Protein AF-A0ABC9VNE2-F1 (afdb_monomer_lite)

pLDDT: mean 94.69, std 9.13, range [44.06, 98.75]

Foldseek 3Di:
DQDQAWDKAFLQHPLLLVVVPDDPVLRPDPLRIDTGGPVLCVQCDNDQQLVQVVDCVSCVPPDPVVCLLQLHDPCSNVDGNVCSVVSSVSSVVSVVVNVVVVVVVD

Structure (mmCIF, N/CA/C/O backbone):
data_AF-A0ABC9VNE2-F1
#
_entry.id   AF-A0ABC9VNE2-F1
#
loop_
_atom_site.group_PDB
_atom_site.id
_atom_site.type_symbol
_atom_site.label_atom_id
_atom_site.label_alt_id
_atom_site.label_comp_id
_atom_site.label_asym_id
_atom_site.label_entity_id
_atom_site.label_seq_id
_atom_site.pdbx_PDB_ins_code
_atom_site.Cartn_x
_atom_site.Cartn_y
_atom_site.Cartn_z
_atom_site.occupancy
_atom_site.B_iso_or_equiv
_atom_site.auth_seq_id
_atom_site.auth_comp_id
_atom_site.auth_asym_id
_atom_site.auth_atom_id
_atom_site.pdbx_PDB_model_num
ATOM 1 N N . MET A 1 1 ? -1.527 17.831 -21.396 1.00 44.06 1 MET A N 1
ATOM 2 C CA . MET A 1 1 ? -0.468 17.406 -20.456 1.00 44.06 1 MET A CA 1
ATOM 3 C C . MET A 1 1 ? -1.123 16.730 -19.269 1.00 44.06 1 MET A C 1
ATOM 5 O O . MET A 1 1 ? -1.805 17.403 -18.506 1.00 44.06 1 MET A O 1
ATOM 9 N N . ILE A 1 2 ? -0.963 15.416 -19.132 1.00 51.59 2 ILE A N 1
ATOM 10 C CA . ILE A 1 2 ? -1.304 14.728 -17.884 1.00 51.59 2 ILE A CA 1
ATOM 11 C C . ILE A 1 2 ? -0.211 15.149 -16.904 1.00 51.59 2 ILE A C 1
ATOM 13 O O . ILE A 1 2 ? 0.944 14.779 -17.078 1.00 51.59 2 ILE A O 1
ATOM 17 N N . LYS A 1 3 ? -0.540 16.045 -15.971 1.00 49.97 3 LYS A N 1
ATOM 18 C CA . LYS A 1 3 ? 0.410 16.511 -14.960 1.00 49.97 3 LYS A CA 1
ATOM 19 C C . LYS A 1 3 ? 0.876 15.300 -14.153 1.00 49.97 3 LYS A C 1
ATOM 21 O O . LYS A 1 3 ? 0.045 14.590 -13.596 1.00 49.97 3 LYS A O 1
ATOM 26 N N . GLU A 1 4 ? 2.185 15.110 -14.044 1.00 63.50 4 GLU A N 1
ATOM 27 C CA . GLU A 1 4 ? 2.841 14.152 -13.140 1.00 63.50 4 GLU A CA 1
ATOM 28 C C . GLU A 1 4 ? 2.677 14.543 -11.654 1.00 63.50 4 GLU A C 1
ATOM 30 O O . GLU A 1 4 ? 3.564 14.339 -10.832 1.00 63.50 4 GLU A O 1
ATOM 35 N N . GLN A 1 5 ? 1.549 15.153 -11.285 1.00 75.44 5 GLN A N 1
ATOM 36 C CA . GLN A 1 5 ? 1.251 15.479 -9.899 1.00 75.44 5 GLN A CA 1
ATOM 37 C C . GLN A 1 5 ? 0.882 14.189 -9.171 1.00 75.44 5 GLN A C 1
ATOM 39 O O . GLN A 1 5 ? -0.058 13.487 -9.552 1.00 75.44 5 GLN A O 1
ATOM 44 N N . GLY A 1 6 ? 1.662 13.869 -8.142 1.00 83.94 6 GLY A N 1
ATOM 45 C CA . GLY A 1 6 ? 1.312 12.809 -7.212 1.00 83.94 6 GLY A CA 1
ATOM 46 C C . GLY A 1 6 ? 0.094 13.185 -6.375 1.00 83.94 6 GLY A C 1
ATOM 47 O O . GLY A 1 6 ? -0.216 14.363 -6.193 1.00 83.94 6 GLY A O 1
ATOM 48 N N . ASN A 1 7 ? -0.608 12.169 -5.894 1.00 91.62 7 ASN A N 1
ATOM 49 C CA . ASN A 1 7 ? -1.681 12.312 -4.922 1.00 91.62 7 ASN A CA 1
ATOM 50 C C . ASN A 1 7 ? -1.660 11.111 -3.967 1.00 91.62 7 ASN A C 1
ATOM 52 O O . ASN A 1 7 ? -0.903 10.155 -4.154 1.00 91.62 7 ASN A O 1
ATOM 56 N N . ILE A 1 8 ? -2.487 11.164 -2.928 1.00 95.06 8 ILE A N 1
ATOM 57 C CA . ILE A 1 8 ? -2.644 10.082 -1.965 1.00 95.06 8 ILE A CA 1
ATOM 58 C C . ILE A 1 8 ? -3.517 8.984 -2.576 1.00 95.06 8 ILE A C 1
ATOM 60 O O . ILE A 1 8 ? -4.693 9.189 -2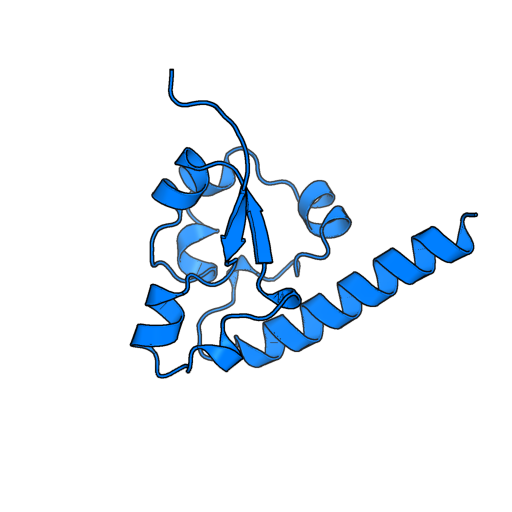.881 1.00 95.06 8 ILE A O 1
ATOM 64 N N . HIS A 1 9 ? -2.943 7.794 -2.684 1.00 96.50 9 HIS A N 1
ATOM 65 C CA . HIS A 1 9 ? -3.603 6.570 -3.115 1.00 96.50 9 HIS A CA 1
ATOM 66 C C . HIS A 1 9 ? -3.427 5.473 -2.068 1.00 96.50 9 HIS A C 1
ATOM 68 O O . HIS A 1 9 ? -2.765 5.667 -1.049 1.00 96.50 9 HIS A O 1
ATOM 74 N N . HIS A 1 10 ? -4.045 4.319 -2.304 1.00 98.19 10 HIS A N 1
ATOM 75 C CA . HIS A 1 10 ? -3.952 3.173 -1.410 1.00 98.19 10 HIS A CA 1
ATOM 76 C C . HIS A 1 10 ? -2.900 2.187 -1.910 1.00 98.19 10 HIS A C 1
ATOM 78 O O . HIS A 1 10 ? -2.887 1.884 -3.098 1.00 98.19 10 HIS A O 1
ATOM 84 N N . ILE A 1 11 ? -2.072 1.653 -1.010 1.00 98.12 11 ILE A N 1
ATOM 85 C CA . ILE A 1 11 ? -1.130 0.567 -1.321 1.00 98.12 11 ILE A CA 1
ATOM 86 C C . ILE A 1 11 ? -1.926 -0.687 -1.681 1.00 98.12 11 ILE A C 1
ATOM 88 O O . ILE A 1 11 ? -1.748 -1.255 -2.748 1.00 98.12 11 ILE A O 1
ATOM 92 N N . PHE A 1 12 ? -2.877 -1.072 -0.830 1.00 98.62 12 PHE A N 1
ATOM 93 C CA . PHE A 1 12 ? -3.902 -2.050 -1.174 1.00 98.62 12 PHE A CA 1
ATOM 94 C C . PHE A 1 12 ? -5.102 -1.313 -1.774 1.00 98.62 12 PHE A C 1
ATOM 96 O O . PHE A 1 12 ? -5.797 -0.611 -1.025 1.00 98.62 12 PHE A O 1
ATOM 103 N N . PRO A 1 13 ? -5.396 -1.467 -3.079 1.00 98.44 13 PRO A N 1
ATOM 104 C CA . PRO A 1 13 ? -6.461 -0.713 -3.728 1.00 98.44 13 PRO A CA 1
ATOM 105 C C . PRO A 1 13 ? -7.815 -0.889 -3.029 1.00 98.44 13 PRO A C 1
ATOM 107 O O . PRO A 1 13 ? -8.207 -1.988 -2.632 1.00 98.44 13 PRO A O 1
ATOM 110 N N . LYS A 1 14 ? -8.578 0.203 -2.900 1.00 98.06 14 LYS A N 1
ATOM 111 C CA . LYS A 1 14 ? -9.894 0.194 -2.232 1.00 98.06 14 LYS A CA 1
ATOM 112 C C . LYS A 1 14 ? -10.848 -0.833 -2.833 1.00 98.06 14 LYS A C 1
ATOM 114 O O . LYS A 1 14 ? -11.528 -1.544 -2.101 1.00 98.06 14 LYS A O 1
ATOM 119 N N . ALA A 1 15 ? -10.933 -0.884 -4.161 1.00 98.19 15 ALA A N 1
ATOM 120 C CA . ALA A 1 15 ? -11.850 -1.785 -4.847 1.00 98.19 15 ALA A CA 1
ATOM 121 C C . ALA A 1 15 ? -11.435 -3.253 -4.674 1.00 98.19 15 ALA A C 1
ATOM 123 O O . ALA A 1 15 ? -12.310 -4.094 -4.464 1.00 98.19 15 ALA A O 1
ATOM 124 N N . TYR A 1 16 ? -10.126 -3.531 -4.649 1.00 98.75 16 TYR A N 1
ATOM 125 C CA . TYR A 1 16 ? -9.580 -4.838 -4.296 1.00 98.75 16 TYR A CA 1
ATOM 126 C C . TYR A 1 16 ? -10.016 -5.267 -2.889 1.00 98.75 16 TYR A C 1
ATOM 128 O O . TYR A 1 16 ? -10.626 -6.321 -2.727 1.00 98.75 16 TYR A O 1
ATOM 136 N N . LEU A 1 17 ? -9.792 -4.433 -1.870 1.00 98.75 17 LEU A N 1
ATOM 137 C CA . LEU A 1 17 ? -10.184 -4.762 -0.494 1.00 98.75 17 LEU A CA 1
ATOM 138 C C . LEU A 1 17 ? -11.707 -4.861 -0.327 1.00 98.75 17 LEU A C 1
ATOM 140 O O . LEU A 1 17 ? -12.202 -5.801 0.290 1.00 98.75 17 LEU A O 1
ATOM 144 N N . ARG A 1 18 ? -12.477 -3.959 -0.945 1.00 98.44 18 ARG A N 1
ATOM 145 C CA . ARG A 1 18 ? -13.947 -4.004 -0.918 1.00 98.44 18 ARG A CA 1
ATOM 146 C C . ARG A 1 18 ? -14.493 -5.301 -1.521 1.00 98.44 18 ARG A C 1
ATOM 148 O O . ARG A 1 18 ? -15.410 -5.888 -0.956 1.00 98.44 18 ARG A O 1
ATOM 155 N N . LYS A 1 19 ? -13.932 -5.763 -2.646 1.00 98.38 19 LYS A N 1
ATOM 156 C CA . LYS A 1 19 ? -14.314 -7.038 -3.281 1.00 98.38 19 LYS A CA 1
ATOM 157 C C . LYS A 1 19 ? -14.053 -8.239 -2.364 1.00 98.38 19 LYS A C 1
ATOM 159 O O . LYS A 1 19 ? -14.769 -9.228 -2.455 1.00 98.38 19 LYS A O 1
ATOM 164 N N . ASN A 1 20 ? -13.072 -8.129 -1.470 1.00 98.56 20 ASN A N 1
ATOM 165 C CA . ASN A 1 20 ? -12.697 -9.164 -0.508 1.00 98.56 20 ASN A CA 1
ATOM 166 C C . ASN A 1 20 ? -13.321 -8.961 0.891 1.00 98.56 20 ASN A C 1
ATOM 168 O O . ASN A 1 20 ? -12.849 -9.539 1.863 1.00 98.56 20 ASN A O 1
ATOM 172 N N . GLY A 1 21 ? -14.386 -8.156 1.007 1.00 98.31 21 GLY A N 1
ATOM 173 C CA . GLY A 1 21 ? -15.216 -8.081 2.217 1.00 98.31 21 GLY A CA 1
ATOM 174 C C . GLY A 1 21 ? -14.817 -7.022 3.248 1.00 98.31 21 GLY A C 1
ATOM 175 O O . GLY A 1 21 ? -15.479 -6.915 4.279 1.00 98.31 21 GLY A O 1
ATOM 176 N N . PHE A 1 22 ? -13.795 -6.206 2.978 1.00 98.56 22 PHE A N 1
ATOM 177 C CA . PHE A 1 22 ? -13.375 -5.145 3.895 1.00 98.56 22 PHE A CA 1
ATOM 178 C C . PHE A 1 22 ? -14.290 -3.919 3.805 1.00 98.56 22 PHE A C 1
ATOM 180 O O . PHE A 1 22 ? -14.655 -3.448 2.722 1.00 98.56 22 PHE A O 1
ATOM 187 N N . LYS A 1 23 ? -14.617 -3.352 4.965 1.00 98.31 23 LYS A N 1
ATOM 188 C CA . LYS A 1 23 ? -15.397 -2.122 5.116 1.00 98.31 23 LYS A CA 1
ATOM 189 C C . LYS A 1 23 ? -14.528 -0.893 4.880 1.00 98.31 23 LYS A C 1
ATOM 191 O O . LYS A 1 23 ? -13.308 -0.907 5.034 1.00 98.31 23 LYS A O 1
ATOM 196 N N . GLN A 1 24 ? -15.185 0.230 4.598 1.00 98.12 24 GLN A N 1
ATOM 197 C CA . GLN A 1 24 ? -14.511 1.501 4.335 1.00 98.12 24 GLN A CA 1
ATOM 198 C C . GLN A 1 24 ? -13.566 1.955 5.446 1.00 98.12 24 GLN A C 1
ATOM 200 O O . GLN A 1 24 ? -12.479 2.450 5.154 1.00 98.12 24 GLN A O 1
ATOM 205 N N . SER A 1 25 ? -13.947 1.755 6.705 1.00 98.00 25 SER A N 1
ATOM 206 C CA . SER A 1 25 ? -13.105 2.067 7.860 1.00 98.00 25 SER A CA 1
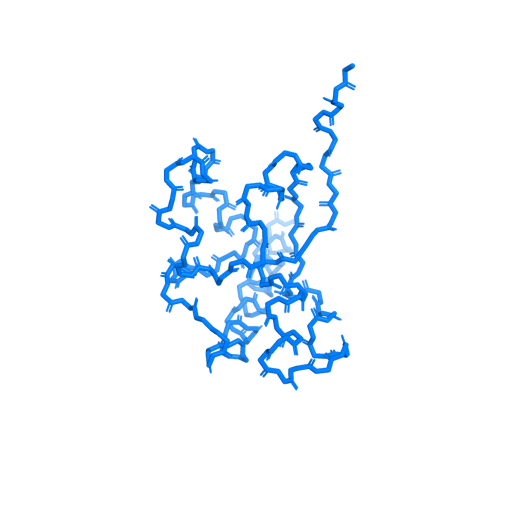ATOM 207 C C . SER A 1 25 ? -11.832 1.218 7.928 1.00 98.00 25 SER A C 1
ATOM 209 O O . SER A 1 25 ? -10.840 1.662 8.495 1.00 98.00 25 SER A O 1
ATOM 211 N N . GLU A 1 26 ? -11.835 0.015 7.352 1.00 98.31 26 GLU A N 1
ATOM 212 C CA . GLU A 1 26 ? -10.705 -0.920 7.400 1.00 98.31 26 GLU A CA 1
ATOM 213 C C . GLU A 1 26 ? -9.667 -0.609 6.316 1.00 98.31 26 GLU A C 1
ATOM 215 O O . GLU A 1 26 ? -8.466 -0.731 6.555 1.00 98.31 26 GLU A O 1
ATOM 220 N N . TYR A 1 27 ? -10.099 -0.151 5.135 1.00 98.12 27 TYR A N 1
ATOM 221 C CA . TYR A 1 27 ? -9.174 0.221 4.060 1.00 98.12 27 TYR A CA 1
ATOM 222 C C . TYR A 1 27 ? -8.764 1.700 4.049 1.00 98.12 27 TYR A C 1
ATOM 224 O O . TYR A 1 27 ? -7.709 2.030 3.508 1.00 98.12 27 TYR A O 1
ATOM 232 N N . ASN A 1 28 ? -9.544 2.602 4.656 1.00 98.19 28 ASN A N 1
ATOM 233 C CA . ASN A 1 28 ? -9.178 4.015 4.828 1.00 98.19 28 ASN A CA 1
ATOM 234 C C . ASN A 1 28 ? -8.302 4.220 6.071 1.00 98.19 28 ASN A C 1
ATOM 236 O O . ASN A 1 28 ? -8.689 4.887 7.028 1.00 98.19 28 ASN A O 1
ATOM 240 N N . GLN A 1 29 ? -7.117 3.621 6.044 1.00 98.12 29 GLN A N 1
ATOM 241 C CA . GLN A 1 29 ? -6.129 3.679 7.115 1.00 98.12 29 GLN A CA 1
ATOM 242 C C . GLN A 1 29 ? -4.910 4.468 6.638 1.00 98.12 29 GLN A C 1
ATOM 244 O O . GLN A 1 29 ? -4.460 4.265 5.513 1.00 98.12 29 GLN A O 1
ATOM 249 N N . VAL A 1 30 ? -4.321 5.308 7.498 1.00 97.94 30 VAL A N 1
ATOM 250 C CA . VAL A 1 30 ? -3.083 6.057 7.179 1.00 97.94 30 VAL A CA 1
ATOM 251 C C . VAL A 1 30 ? -1.971 5.105 6.726 1.00 97.94 30 VAL A C 1
ATOM 253 O O . VAL A 1 30 ? -1.300 5.350 5.728 1.00 97.94 30 VAL A O 1
ATOM 256 N N . ALA A 1 31 ? -1.848 3.957 7.395 1.00 98.25 31 ALA A N 1
ATOM 257 C CA . ALA A 1 31 ? -0.890 2.913 7.042 1.00 98.25 31 ALA A CA 1
ATOM 258 C C . ALA A 1 31 ? -1.208 2.184 5.722 1.00 98.25 31 ALA A C 1
ATOM 260 O O . ALA A 1 31 ? -0.390 1.395 5.266 1.00 98.25 31 ALA A O 1
ATOM 261 N N . ASN A 1 32 ? -2.334 2.458 5.062 1.00 98.69 32 ASN A N 1
ATOM 262 C CA . ASN A 1 32 ? -2.608 1.991 3.703 1.00 98.69 32 ASN A CA 1
ATOM 263 C C . ASN A 1 32 ? -2.429 3.098 2.651 1.00 98.69 32 ASN A C 1
ATOM 265 O O . ASN A 1 32 ? -2.658 2.851 1.476 1.00 98.69 32 ASN A O 1
ATOM 269 N N . TYR A 1 33 ? -2.035 4.316 3.028 1.00 98.31 33 TYR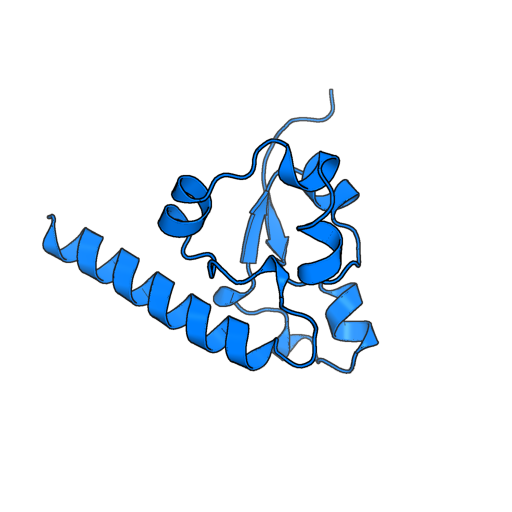 A N 1
ATOM 270 C CA . TYR A 1 33 ? -1.861 5.425 2.087 1.00 98.31 33 TYR A CA 1
ATOM 271 C C . TYR A 1 33 ? -0.431 5.531 1.558 1.00 98.31 33 TYR A C 1
ATOM 273 O O . TYR A 1 33 ? 0.529 5.306 2.297 1.00 98.31 33 TYR A O 1
ATOM 281 N N . VAL A 1 34 ? -0.290 5.916 0.293 1.00 96.31 34 VAL A N 1
ATOM 282 C CA . VAL A 1 34 ? 0.986 6.182 -0.378 1.00 96.31 34 VAL A CA 1
ATOM 283 C C . VAL A 1 34 ? 0.839 7.349 -1.345 1.00 96.31 34 VAL A C 1
ATOM 285 O O . VAL A 1 34 ? -0.230 7.563 -1.915 1.00 96.31 34 VAL A O 1
ATOM 288 N N . TRP A 1 35 ? 1.913 8.110 -1.530 1.00 95.00 35 TRP A N 1
ATOM 289 C CA . TRP A 1 35 ? 1.976 9.152 -2.544 1.00 95.00 35 TRP A CA 1
ATOM 290 C C . TRP A 1 35 ? 2.504 8.574 -3.857 1.00 95.00 35 TRP A C 1
ATOM 292 O O . TRP A 1 35 ? 3.658 8.157 -3.925 1.00 95.00 35 TRP A O 1
ATOM 302 N N . ILE A 1 36 ? 1.677 8.549 -4.900 1.00 93.31 36 ILE A N 1
ATOM 303 C CA . ILE A 1 36 ? 2.073 8.097 -6.245 1.00 93.31 36 ILE A CA 1
ATOM 304 C C . ILE A 1 36 ? 1.406 8.959 -7.318 1.00 93.31 36 ILE A C 1
ATOM 306 O O . ILE A 1 36 ? 0.434 9.664 -7.053 1.00 93.31 36 ILE A O 1
ATOM 310 N N . THR A 1 37 ? 1.925 8.915 -8.544 1.00 92.12 37 THR A N 1
ATOM 311 C CA . THR A 1 37 ? 1.353 9.645 -9.683 1.00 92.12 37 THR A CA 1
ATOM 312 C C . THR A 1 37 ? 0.102 8.956 -10.230 1.00 92.12 37 THR A C 1
ATOM 314 O O . THR A 1 37 ? -0.036 7.732 -10.167 1.00 92.12 37 THR A O 1
ATOM 317 N N . GLN A 1 38 ? -0.800 9.738 -10.835 1.00 91.12 38 GLN A N 1
ATOM 318 C CA . GLN A 1 38 ? -2.009 9.209 -11.478 1.00 91.12 38 GLN A CA 1
ATOM 319 C C . GLN A 1 38 ? -1.705 8.091 -12.503 1.00 91.12 38 GLN A C 1
ATOM 321 O O . GLN A 1 38 ? -2.379 7.060 -12.440 1.00 91.12 38 GLN A O 1
ATOM 326 N N . PRO A 1 39 ? -0.705 8.212 -13.410 1.00 92.06 39 PRO A N 1
ATOM 327 C CA . PRO A 1 39 ? -0.372 7.131 -14.342 1.00 92.06 39 PRO A CA 1
ATOM 328 C C . PRO A 1 39 ? 0.050 5.840 -13.635 1.00 92.06 39 PRO A C 1
ATOM 330 O O . PRO A 1 39 ? -0.392 4.760 -14.024 1.00 92.06 39 PRO A O 1
ATOM 333 N N . ARG A 1 40 ? 0.834 5.943 -12.551 1.00 92.00 40 ARG A N 1
ATOM 334 C CA . ARG A 1 40 ? 1.247 4.777 -11.762 1.00 92.00 40 ARG A CA 1
ATOM 335 C C . ARG A 1 40 ? 0.056 4.115 -11.076 1.00 92.00 40 ARG A C 1
ATOM 337 O O . ARG A 1 40 ? -0.073 2.896 -11.126 1.00 92.00 40 ARG A O 1
ATOM 344 N N . ASN A 1 41 ? -0.838 4.907 -10.485 1.00 93.69 41 ASN A N 1
ATOM 345 C CA . ASN A 1 41 ? -2.061 4.391 -9.873 1.00 93.69 41 ASN A CA 1
ATOM 346 C C . ASN A 1 41 ? -2.955 3.664 -10.897 1.00 93.69 41 ASN A C 1
ATOM 348 O O . ASN A 1 41 ? -3.545 2.637 -10.574 1.00 93.69 41 ASN A O 1
ATOM 352 N N . LEU A 1 42 ? -3.037 4.164 -12.138 1.00 93.38 42 LEU A N 1
ATOM 353 C CA . LEU A 1 42 ? -3.773 3.493 -13.216 1.00 93.38 42 LEU A CA 1
ATOM 354 C C . LEU A 1 42 ? -3.156 2.142 -13.597 1.00 93.38 42 LEU A C 1
ATOM 356 O O . LEU A 1 42 ? -3.897 1.198 -13.848 1.00 93.38 42 LEU A O 1
ATOM 360 N N . GLN A 1 43 ? -1.824 2.038 -13.617 1.00 94.88 43 GLN A N 1
ATOM 361 C CA . GLN A 1 43 ? -1.142 0.765 -13.867 1.00 94.88 43 GLN A CA 1
ATOM 362 C C . GLN A 1 43 ? -1.372 -0.232 -12.729 1.00 94.88 43 GLN A C 1
ATOM 364 O O . GLN A 1 43 ? -1.620 -1.402 -12.997 1.00 94.88 43 GLN A O 1
ATOM 369 N N . ILE A 1 44 ? -1.350 0.212 -11.468 1.00 96.81 44 ILE A N 1
ATOM 370 C CA . ILE A 1 44 ? -1.667 -0.641 -10.311 1.00 96.81 44 ILE A CA 1
ATOM 371 C C . ILE A 1 44 ? -3.094 -1.198 -10.430 1.00 96.81 44 ILE A C 1
ATOM 373 O O . ILE A 1 44 ? -3.290 -2.415 -10.356 1.00 96.81 44 ILE A O 1
ATOM 377 N N . GLY A 1 45 ? -4.075 -0.323 -10.679 1.00 96.56 45 GLY A N 1
ATOM 378 C CA . GLY A 1 45 ? -5.482 -0.697 -10.809 1.00 96.56 45 GLY A CA 1
ATOM 379 C C . GLY A 1 45 ? -6.047 -1.329 -9.531 1.00 96.56 45 GLY A C 1
ATOM 380 O O . GLY A 1 45 ? -5.690 -0.942 -8.422 1.00 96.56 45 GLY A O 1
ATOM 381 N N . ASP A 1 46 ? -6.916 -2.330 -9.687 1.00 97.50 46 ASP A N 1
ATOM 382 C CA . ASP A 1 46 ? -7.575 -3.041 -8.578 1.00 97.50 46 ASP A CA 1
ATOM 383 C C . ASP A 1 46 ? -6.858 -4.357 -8.204 1.00 97.50 46 ASP A C 1
ATOM 385 O O . ASP A 1 46 ? -7.490 -5.329 -7.780 1.00 97.50 46 ASP A O 1
ATOM 389 N N . ARG A 1 47 ? -5.539 -4.419 -8.417 1.00 98.44 47 ARG A N 1
ATOM 390 C CA . ARG A 1 47 ? -4.718 -5.624 -8.210 1.00 98.44 47 ARG A CA 1
ATOM 391 C C . ARG A 1 47 ? -4.198 -5.741 -6.776 1.00 98.44 47 ARG A C 1
ATOM 393 O O . ARG A 1 47 ? -4.041 -4.738 -6.082 1.00 98.44 47 ARG A O 1
ATOM 400 N N . ALA A 1 48 ? -3.899 -6.964 -6.336 1.00 98.38 48 ALA A N 1
ATOM 401 C CA . ALA A 1 48 ? -3.219 -7.178 -5.061 1.00 98.38 48 ALA A CA 1
ATOM 402 C C . ALA A 1 48 ? -1.756 -6.696 -5.134 1.00 98.38 48 ALA A C 1
ATOM 404 O O . ALA A 1 48 ? -1.169 -6.741 -6.219 1.00 98.38 48 ALA A O 1
ATOM 405 N N . PRO A 1 49 ? -1.126 -6.332 -4.001 1.00 98.31 49 PRO A N 1
ATOM 406 C CA . PRO A 1 49 ? 0.303 -6.020 -3.959 1.00 98.31 49 PRO A CA 1
ATOM 407 C C . PRO A 1 49 ? 1.197 -7.084 -4.569 1.00 98.31 49 PRO A C 1
ATOM 409 O O . PRO A 1 49 ? 2.007 -6.763 -5.436 1.00 98.31 49 PRO A O 1
ATOM 412 N N . LYS A 1 50 ? 0.986 -8.358 -4.232 1.00 98.38 50 LYS A N 1
ATOM 413 C CA . LYS A 1 50 ? 1.741 -9.450 -4.854 1.00 98.38 50 LYS A CA 1
ATOM 414 C C . LYS A 1 50 ? 1.635 -9.506 -6.382 1.00 98.38 50 LYS A C 1
ATOM 416 O O . LYS A 1 50 ? 2.562 -9.974 -7.032 1.00 98.38 50 LYS A O 1
ATOM 421 N N . ASP A 1 51 ? 0.542 -9.002 -6.956 1.00 98.19 51 ASP A N 1
ATOM 422 C CA . ASP A 1 51 ? 0.297 -9.047 -8.398 1.00 98.19 51 ASP A CA 1
ATOM 423 C C . ASP A 1 51 ? 0.889 -7.825 -9.118 1.00 98.19 51 ASP A C 1
ATOM 425 O O . ASP A 1 51 ? 1.446 -7.963 -10.205 1.00 98.19 51 ASP A O 1
ATOM 429 N N . TYR A 1 52 ? 0.774 -6.617 -8.549 1.00 97.31 52 TYR A N 1
ATOM 430 C CA . TYR A 1 52 ? 1.311 -5.410 -9.191 1.00 97.31 52 TYR A CA 1
ATOM 431 C C . TYR A 1 52 ? 2.805 -5.193 -8.901 1.00 97.31 52 TYR A C 1
ATOM 433 O O . TYR A 1 52 ? 3.475 -4.508 -9.666 1.00 97.31 52 TYR A O 1
ATOM 441 N N . MET A 1 53 ? 3.354 -5.776 -7.829 1.00 96.44 53 MET A N 1
ATOM 442 C CA . MET A 1 53 ? 4.780 -5.650 -7.491 1.00 96.44 53 MET A CA 1
ATOM 443 C C . MET A 1 53 ? 5.688 -6.545 -8.345 1.00 96.44 53 MET A C 1
ATOM 445 O O . MET A 1 53 ? 6.892 -6.317 -8.395 1.00 96.44 53 MET A O 1
ATOM 449 N N . VAL A 1 54 ? 5.141 -7.555 -9.029 1.00 95.75 54 VAL A N 1
ATOM 450 C CA . VAL A 1 54 ? 5.900 -8.394 -9.980 1.00 95.75 54 VAL A CA 1
ATOM 451 C C . VAL A 1 54 ? 5.858 -7.851 -11.414 1.00 95.75 54 VAL A C 1
ATOM 453 O O . VAL A 1 54 ? 6.517 -8.380 -12.306 1.00 95.75 54 VAL A O 1
ATOM 456 N N . ASP A 1 55 ? 5.086 -6.792 -11.649 1.00 95.94 55 ASP A N 1
ATOM 457 C CA . ASP A 1 55 ? 4.925 -6.147 -12.948 1.00 95.94 55 ASP A CA 1
ATOM 458 C C . ASP A 1 55 ? 6.005 -5.074 -13.148 1.00 95.94 55 ASP A C 1
ATOM 460 O O . ASP A 1 55 ? 5.992 -4.033 -12.488 1.00 95.94 55 ASP A O 1
ATOM 464 N N . MET A 1 56 ? 6.922 -5.323 -14.090 1.00 93.94 56 MET A N 1
ATOM 465 C CA . MET A 1 56 ? 8.061 -4.445 -14.389 1.00 93.94 56 MET A CA 1
ATOM 466 C C . MET A 1 56 ? 7.649 -3.036 -14.813 1.00 93.94 56 MET A C 1
ATOM 468 O O . MET A 1 56 ? 8.352 -2.074 -14.503 1.00 93.94 56 MET A O 1
ATOM 472 N N . GLU A 1 57 ? 6.512 -2.880 -15.496 1.00 93.50 57 GLU A N 1
ATOM 473 C CA . GLU A 1 57 ? 6.043 -1.545 -15.853 1.00 93.50 57 GLU A CA 1
ATOM 474 C C . GLU A 1 57 ? 5.648 -0.796 -14.592 1.00 93.50 57 GLU A C 1
ATOM 476 O O . GLU A 1 57 ? 6.077 0.345 -14.409 1.00 93.50 57 GLU A O 1
ATOM 481 N N . THR A 1 58 ? 4.914 -1.458 -13.689 1.00 92.62 58 THR A N 1
ATOM 482 C CA . THR A 1 58 ? 4.497 -0.914 -12.387 1.00 92.62 58 THR A CA 1
ATOM 483 C C . THR A 1 58 ? 5.689 -0.599 -11.476 1.00 92.62 58 THR A C 1
ATOM 485 O O . THR A 1 58 ? 5.694 0.433 -10.804 1.00 92.62 58 THR A O 1
ATOM 488 N N . THR A 1 59 ? 6.738 -1.419 -11.494 1.00 92.69 59 THR A N 1
ATOM 489 C CA . THR A 1 59 ? 7.925 -1.253 -10.639 1.00 92.69 59 THR A CA 1
ATOM 490 C C . THR A 1 59 ? 9.088 -0.524 -11.308 1.00 92.69 59 THR A C 1
ATOM 492 O O . THR A 1 59 ? 10.124 -0.332 -10.686 1.00 92.69 59 THR A O 1
ATOM 495 N N . LYS A 1 60 ? 8.919 0.012 -12.522 1.00 92.00 60 LYS A N 1
ATOM 496 C CA . LYS A 1 60 ? 9.972 0.736 -13.267 1.00 92.00 60 LYS A CA 1
ATOM 497 C C . LYS A 1 60 ? 10.738 1.814 -12.475 1.00 92.00 60 LYS A C 1
ATOM 499 O O . LYS A 1 60 ? 11.884 2.111 -12.792 1.00 92.00 60 LYS A O 1
ATOM 504 N N . HIS A 1 61 ? 10.094 2.431 -11.485 1.00 87.88 61 HIS A N 1
ATOM 505 C CA . HIS A 1 61 ? 10.667 3.496 -10.643 1.00 87.88 61 HIS A CA 1
ATOM 506 C C . HIS A 1 61 ? 10.667 3.132 -9.151 1.00 87.88 61 HIS A C 1
ATOM 508 O O . HIS A 1 61 ? 10.724 4.007 -8.294 1.00 87.88 61 HIS A O 1
ATOM 514 N N . HIS A 1 62 ? 10.520 1.846 -8.848 1.00 90.50 62 HIS A N 1
ATOM 515 C CA . HIS A 1 62 ? 10.566 1.300 -7.500 1.00 90.50 62 HIS A CA 1
ATOM 516 C C . HIS A 1 62 ? 12.025 1.089 -7.076 1.00 90.50 62 HIS A C 1
ATOM 518 O O . HIS A 1 62 ? 12.859 0.705 -7.896 1.00 90.50 62 HIS A O 1
ATOM 524 N N . SER A 1 63 ? 12.342 1.357 -5.808 1.00 94.31 63 SER A N 1
ATOM 525 C CA . SER A 1 63 ? 13.631 1.001 -5.212 1.00 94.31 63 SER A CA 1
ATOM 526 C C . SER A 1 63 ? 13.457 0.649 -3.737 1.00 94.31 63 SER A C 1
ATOM 528 O O . SER A 1 63 ? 12.552 1.160 -3.070 1.00 94.31 63 SER A O 1
ATOM 530 N N . ALA A 1 64 ? 14.340 -0.208 -3.223 1.00 93.94 64 ALA A N 1
ATOM 531 C CA . ALA A 1 64 ? 14.318 -0.621 -1.823 1.00 93.94 64 ALA A CA 1
ATOM 532 C C . ALA A 1 64 ? 14.579 0.561 -0.871 1.00 93.94 64 ALA A C 1
ATOM 534 O O . ALA A 1 64 ? 13.977 0.644 0.196 1.00 93.94 64 ALA A O 1
ATOM 535 N N . GLU A 1 65 ? 15.426 1.510 -1.275 1.00 95.81 65 GLU A N 1
ATOM 536 C CA . GLU A 1 65 ? 15.720 2.720 -0.504 1.00 95.81 65 GLU A CA 1
ATOM 537 C C . GLU A 1 65 ? 14.486 3.621 -0.399 1.00 95.81 65 GLU A C 1
ATOM 539 O O . GLU A 1 65 ? 14.172 4.123 0.682 1.00 95.81 65 GLU A O 1
ATOM 544 N N . ASN A 1 66 ? 13.754 3.801 -1.506 1.00 94.50 66 ASN A N 1
ATOM 545 C CA . ASN A 1 66 ? 12.511 4.566 -1.499 1.00 94.50 66 ASN A CA 1
ATOM 546 C C . ASN A 1 66 ? 11.454 3.891 -0.617 1.00 94.50 66 ASN A C 1
ATOM 548 O O . ASN A 1 66 ? 10.760 4.570 0.140 1.00 94.50 66 ASN A O 1
ATOM 552 N N . ASP A 1 67 ? 11.345 2.568 -0.687 1.00 95.38 67 ASP A N 1
ATOM 553 C CA . ASP A 1 67 ? 10.439 1.800 0.161 1.00 95.38 67 ASP A CA 1
ATOM 554 C C . ASP A 1 67 ? 10.766 1.974 1.645 1.00 95.38 67 ASP A C 1
ATOM 556 O O . ASP A 1 67 ? 9.882 2.321 2.431 1.00 95.38 67 ASP A O 1
ATOM 560 N N . GLN A 1 68 ? 12.036 1.835 2.027 1.00 96.00 68 GLN A N 1
ATOM 561 C CA . GLN A 1 68 ? 12.477 2.024 3.408 1.00 96.00 68 GLN A CA 1
ATOM 562 C C . GLN A 1 68 ? 12.189 3.447 3.909 1.00 96.00 68 GLN A C 1
ATOM 564 O O . GLN A 1 68 ? 11.619 3.622 4.991 1.00 96.00 68 GLN A O 1
ATOM 569 N N . ALA A 1 69 ? 12.507 4.466 3.103 1.00 95.12 69 ALA A N 1
ATOM 570 C CA . ALA A 1 69 ? 12.233 5.865 3.433 1.00 95.12 69 ALA A CA 1
ATOM 571 C C . ALA A 1 69 ? 10.730 6.138 3.642 1.00 95.12 69 ALA A C 1
ATOM 573 O O . ALA A 1 69 ? 10.354 6.957 4.481 1.00 95.12 69 ALA A O 1
ATOM 574 N N . ASN A 1 70 ? 9.862 5.407 2.934 1.00 95.94 70 ASN A N 1
ATOM 575 C CA . ASN A 1 70 ? 8.403 5.532 3.006 1.00 95.94 70 ASN A CA 1
ATOM 576 C C . ASN A 1 70 ? 7.723 4.467 3.890 1.00 95.94 70 ASN A C 1
ATOM 578 O O . ASN A 1 70 ? 6.492 4.316 3.845 1.00 95.94 70 ASN A O 1
ATOM 582 N N . ALA A 1 71 ? 8.506 3.749 4.705 1.00 98.12 71 ALA A N 1
ATOM 583 C CA . ALA A 1 71 ? 8.034 2.698 5.605 1.00 98.12 71 ALA A CA 1
ATOM 584 C C . ALA A 1 71 ? 7.197 1.619 4.887 1.00 98.12 71 ALA A C 1
ATOM 586 O O . ALA A 1 71 ? 6.162 1.174 5.387 1.00 98.12 71 ALA A O 1
ATOM 587 N N . ILE A 1 72 ? 7.602 1.237 3.679 1.00 97.69 72 ILE A N 1
ATOM 588 C CA . ILE A 1 72 ? 6.985 0.154 2.915 1.00 97.69 72 ILE A CA 1
ATOM 589 C C . ILE A 1 72 ? 7.630 -1.175 3.344 1.00 97.69 72 ILE A C 1
ATOM 591 O O . ILE A 1 72 ? 8.854 -1.292 3.295 1.00 97.69 72 ILE A O 1
ATOM 595 N N . PRO A 1 73 ? 6.841 -2.178 3.774 1.00 97.69 73 PRO A N 1
ATOM 596 C CA . PRO A 1 73 ? 7.348 -3.517 4.064 1.00 97.69 73 PRO A CA 1
ATOM 597 C C . PRO A 1 73 ? 8.102 -4.129 2.878 1.00 97.69 73 PRO A C 1
ATOM 599 O O . PRO A 1 73 ? 7.574 -4.160 1.767 1.00 97.69 73 PRO A O 1
ATOM 602 N N . ALA A 1 74 ? 9.296 -4.677 3.119 1.00 95.38 74 ALA A N 1
ATOM 603 C CA . ALA A 1 74 ? 10.125 -5.285 2.069 1.00 95.38 74 ALA A CA 1
ATOM 604 C C . ALA A 1 74 ? 9.431 -6.475 1.378 1.00 95.38 74 ALA A C 1
ATOM 606 O O . ALA A 1 74 ? 9.638 -6.729 0.194 1.00 95.38 74 ALA A O 1
ATOM 607 N N . ASP A 1 75 ? 8.561 -7.166 2.114 1.00 95.44 75 ASP A N 1
ATOM 608 C CA . ASP A 1 75 ? 7.789 -8.313 1.642 1.00 95.44 75 ASP A CA 1
ATOM 609 C C . ASP A 1 75 ? 6.430 -7.924 1.029 1.00 95.44 75 ASP A C 1
ATOM 611 O O . ASP A 1 75 ? 5.549 -8.772 0.871 1.00 95.44 75 ASP A O 1
ATOM 615 N N . LEU A 1 76 ? 6.232 -6.655 0.635 1.00 97.50 76 LEU A N 1
ATOM 616 C CA . LEU A 1 76 ? 4.978 -6.194 0.022 1.00 97.50 76 LEU A CA 1
ATOM 617 C C . LEU A 1 76 ? 4.568 -7.038 -1.200 1.00 97.50 76 LEU A C 1
ATOM 619 O O . LEU A 1 76 ? 3.382 -7.280 -1.420 1.00 97.50 76 LEU A O 1
ATOM 623 N N . ASN A 1 77 ? 5.540 -7.540 -1.962 1.00 96.94 77 ASN A N 1
ATOM 624 C CA . ASN A 1 77 ? 5.326 -8.417 -3.116 1.00 96.94 77 ASN A CA 1
ATOM 625 C C . ASN A 1 77 ? 4.792 -9.821 -2.768 1.00 96.94 77 ASN A C 1
ATOM 627 O O . ASN A 1 77 ? 4.498 -10.599 -3.673 1.00 96.94 77 ASN A O 1
ATOM 631 N N . LYS A 1 78 ? 4.660 -10.165 -1.485 1.00 97.62 78 LYS A N 1
ATOM 632 C CA . LYS A 1 78 ? 4.083 -11.433 -1.018 1.00 97.62 78 LYS A CA 1
ATOM 633 C C . LYS A 1 78 ? 2.662 -11.271 -0.486 1.00 97.62 78 LYS A C 1
ATOM 635 O O . LYS A 1 78 ? 2.001 -12.277 -0.238 1.00 97.62 78 LYS A O 1
ATOM 640 N N . PHE A 1 79 ? 2.182 -10.041 -0.301 1.00 98.31 79 PHE A N 1
ATOM 641 C CA . PHE A 1 79 ? 0.901 -9.811 0.354 1.00 98.31 79 PHE A CA 1
ATOM 642 C C . PHE A 1 79 ? -0.292 -9.801 -0.599 1.00 98.31 79 PHE A C 1
ATOM 644 O O . PHE A 1 79 ? -0.284 -9.190 -1.672 1.00 98.31 79 PHE A O 1
ATOM 651 N N . ASP A 1 80 ? -1.370 -10.423 -0.132 1.00 98.56 80 ASP A N 1
ATOM 652 C CA . ASP A 1 80 ? -2.722 -10.237 -0.633 1.00 98.56 80 ASP A CA 1
ATOM 653 C C . ASP A 1 80 ? -3.680 -9.899 0.524 1.00 98.56 80 ASP A C 1
ATOM 655 O O . ASP A 1 80 ? -3.251 -9.613 1.647 1.00 98.56 80 ASP A O 1
ATOM 659 N N . PHE A 1 81 ? -4.986 -9.856 0.256 1.00 98.62 81 PHE A N 1
ATOM 660 C CA . PHE A 1 81 ? -5.979 -9.452 1.251 1.00 98.62 81 PHE A CA 1
ATOM 661 C C . PHE A 1 81 ? -5.970 -10.309 2.531 1.00 98.62 81 PHE A C 1
ATOM 663 O O . PHE A 1 81 ? -6.349 -9.796 3.584 1.00 98.62 81 PHE A O 1
ATOM 670 N N . HIS A 1 82 ? -5.505 -11.564 2.486 1.00 98.62 82 HIS A N 1
ATOM 671 C CA . HIS A 1 82 ? -5.412 -12.417 3.674 1.00 98.62 82 HIS A CA 1
ATOM 672 C C . HIS A 1 82 ? -4.383 -11.883 4.681 1.00 98.62 82 HIS A C 1
ATOM 674 O O . HIS A 1 82 ? -4.551 -12.068 5.885 1.00 98.62 82 HIS A O 1
ATOM 680 N N . GLN A 1 83 ? -3.345 -11.180 4.212 1.00 98.62 83 GLN A N 1
ATOM 681 C CA . GLN A 1 83 ? -2.306 -10.572 5.051 1.00 98.62 83 GLN A CA 1
ATOM 682 C C . GLN A 1 83 ? -2.500 -9.064 5.250 1.00 98.62 83 GLN A C 1
ATOM 684 O O . GLN A 1 83 ? -1.628 -8.409 5.817 1.00 98.62 83 GLN A O 1
ATOM 689 N N . TYR A 1 84 ? -3.634 -8.479 4.849 1.00 98.62 84 TYR A N 1
ATOM 690 C CA . TYR A 1 84 ? -3.827 -7.026 4.934 1.00 98.62 84 TYR A CA 1
ATOM 691 C C . TYR A 1 84 ? -3.656 -6.476 6.365 1.00 98.62 84 TYR A C 1
ATOM 693 O O . TYR A 1 84 ? -2.987 -5.465 6.575 1.00 98.62 84 TYR A O 1
ATOM 701 N N . ASN A 1 85 ? -4.179 -7.176 7.378 1.00 98.31 85 ASN A N 1
ATOM 702 C CA . ASN A 1 85 ? -3.993 -6.773 8.777 1.00 98.31 85 ASN A CA 1
ATOM 703 C C . ASN A 1 85 ? -2.534 -6.892 9.243 1.00 98.31 85 ASN A C 1
ATOM 705 O O . ASN A 1 85 ? -2.062 -6.028 9.984 1.00 98.31 85 ASN A O 1
ATOM 709 N N . GLN A 1 86 ? -1.815 -7.922 8.789 1.00 98.50 86 GLN A N 1
ATOM 710 C CA . GLN A 1 86 ? -0.387 -8.081 9.065 1.00 98.50 86 GLN A CA 1
ATOM 711 C C . GLN A 1 86 ? 0.409 -6.926 8.448 1.00 98.50 86 GLN A C 1
ATOM 713 O O . GLN A 1 86 ? 1.167 -6.268 9.157 1.00 98.50 86 GLN A O 1
ATOM 718 N N . PHE A 1 87 ? 0.154 -6.613 7.175 1.00 98.62 87 PHE A N 1
ATOM 719 C CA . PHE A 1 87 ? 0.738 -5.466 6.483 1.00 98.62 87 PHE A CA 1
ATOM 720 C C . PHE A 1 87 ? 0.521 -4.158 7.255 1.00 98.62 87 PHE A C 1
ATOM 722 O O . PHE A 1 87 ? 1.461 -3.391 7.456 1.00 98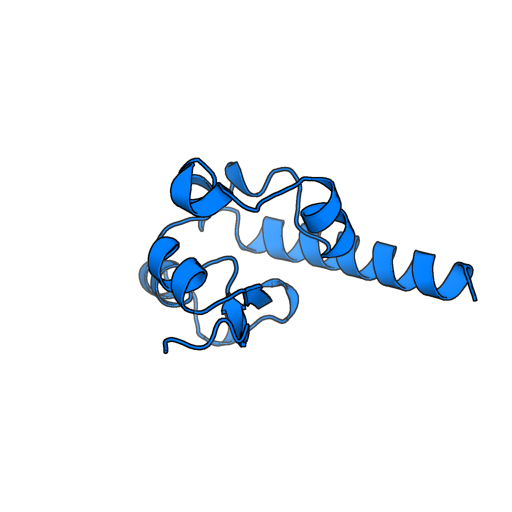.62 87 PHE A O 1
ATOM 729 N N . LEU A 1 88 ? -0.703 -3.903 7.731 1.00 98.69 88 LEU A N 1
ATOM 730 C CA . LEU A 1 88 ? -1.009 -2.690 8.490 1.00 98.69 88 LEU A CA 1
ATOM 731 C C . LEU A 1 88 ? -0.197 -2.592 9.789 1.00 98.69 88 LEU A C 1
ATOM 733 O O . LEU A 1 88 ? 0.236 -1.499 10.157 1.00 98.69 88 LEU A O 1
ATOM 737 N N . ILE A 1 89 ? -0.022 -3.704 10.508 1.00 98.56 89 ILE A N 1
ATOM 738 C CA . ILE A 1 89 ? 0.782 -3.751 11.739 1.00 98.56 89 ILE A CA 1
ATOM 739 C C . ILE A 1 89 ? 2.251 -3.485 11.411 1.00 98.56 89 ILE A C 1
ATOM 741 O O . ILE A 1 89 ? 2.865 -2.615 12.026 1.00 98.56 89 ILE A O 1
ATOM 745 N N . GLU A 1 90 ? 2.787 -4.191 10.419 1.00 98.56 90 GLU A N 1
ATOM 746 C CA . GLU A 1 90 ? 4.183 -4.079 10.008 1.00 98.56 90 GLU A CA 1
ATOM 747 C C . GLU A 1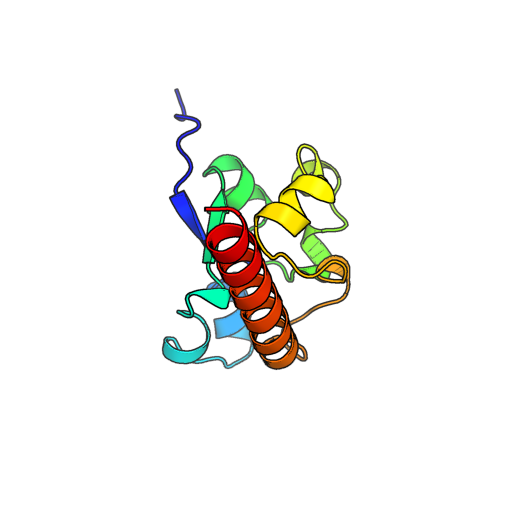 90 ? 4.522 -2.659 9.549 1.00 98.56 90 GLU A C 1
ATOM 749 O O . GLU A 1 90 ? 5.451 -2.039 10.068 1.00 98.56 90 GLU A O 1
ATOM 754 N N . ARG A 1 91 ? 3.697 -2.081 8.670 1.00 98.56 91 ARG A N 1
ATOM 755 C CA . ARG A 1 91 ? 3.891 -0.714 8.184 1.00 98.56 91 ARG A CA 1
ATOM 756 C C . ARG A 1 91 ? 3.809 0.323 9.304 1.00 98.56 91 ARG A C 1
ATOM 758 O O . ARG A 1 91 ? 4.624 1.238 9.331 1.00 98.56 91 ARG A O 1
ATOM 765 N N . ARG A 1 92 ? 2.885 0.191 10.266 1.00 98.75 92 ARG A N 1
ATOM 766 C CA . ARG A 1 92 ? 2.823 1.112 11.422 1.00 98.75 92 ARG A CA 1
ATOM 767 C C . ARG A 1 92 ? 4.090 1.066 12.272 1.00 98.75 92 ARG A C 1
ATOM 769 O O . ARG A 1 92 ? 4.548 2.118 12.711 1.00 98.75 92 ARG A O 1
ATOM 776 N N . ASN A 1 93 ? 4.661 -0.120 12.474 1.00 98.62 93 ASN A N 1
ATOM 777 C CA . ASN A 1 93 ? 5.918 -0.266 13.203 1.00 98.62 93 ASN A CA 1
ATOM 778 C C . ASN A 1 93 ? 7.073 0.415 12.457 1.00 98.62 93 ASN A C 1
ATOM 780 O O . ASN A 1 93 ? 7.816 1.175 13.073 1.00 98.62 93 ASN A O 1
ATOM 784 N N . LEU A 1 94 ? 7.177 0.222 11.137 1.00 98.62 94 LEU A N 1
ATOM 785 C CA . LEU A 1 94 ? 8.178 0.900 10.302 1.00 98.62 94 LEU A CA 1
ATOM 786 C C . LEU A 1 94 ? 8.004 2.427 10.323 1.00 98.62 94 LEU A C 1
ATOM 788 O O . LEU A 1 94 ? 8.972 3.162 10.487 1.00 98.62 94 LEU A O 1
ATOM 792 N N . MET A 1 95 ? 6.767 2.925 10.234 1.00 98.50 95 MET A N 1
ATOM 793 C CA . MET A 1 95 ? 6.485 4.362 10.334 1.00 98.50 95 MET A CA 1
ATOM 794 C C . MET A 1 95 ? 6.932 4.934 11.685 1.00 98.50 95 MET A C 1
ATOM 796 O O . MET A 1 95 ? 7.562 5.988 11.725 1.00 98.50 95 MET A O 1
ATOM 800 N N . ALA A 1 96 ? 6.632 4.240 12.787 1.00 98.56 96 ALA A N 1
ATOM 801 C CA . ALA A 1 96 ? 7.046 4.659 14.123 1.00 98.56 96 ALA A CA 1
ATOM 802 C C . ALA A 1 96 ? 8.576 4.668 14.275 1.00 98.56 96 ALA A C 1
ATOM 804 O O . ALA A 1 96 ? 9.121 5.593 14.875 1.00 98.56 96 ALA A O 1
ATOM 805 N N . GLN A 1 97 ? 9.267 3.678 13.703 1.00 98.31 97 GLN A N 1
ATOM 806 C CA . GLN A 1 97 ? 10.730 3.628 13.676 1.00 98.31 97 GLN A CA 1
ATOM 807 C C . GLN A 1 97 ? 11.316 4.808 12.895 1.00 98.31 97 GLN A C 1
ATOM 809 O O . GLN A 1 97 ? 12.166 5.507 13.434 1.00 98.31 97 GLN A O 1
ATOM 814 N N . ASN A 1 98 ? 10.806 5.100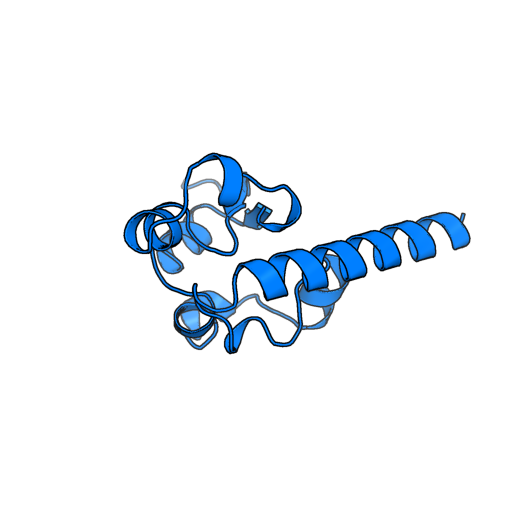 11.694 1.00 97.00 98 ASN A N 1
ATOM 815 C CA . ASN A 1 98 ? 11.277 6.233 10.892 1.00 97.00 98 ASN A CA 1
ATOM 816 C C . ASN A 1 98 ? 11.079 7.572 11.622 1.00 97.00 98 ASN A C 1
ATOM 818 O O . ASN A 1 98 ? 11.988 8.399 11.649 1.00 97.00 98 ASN A O 1
ATOM 822 N N . ILE A 1 99 ? 9.916 7.777 12.254 1.00 97.44 99 ILE A N 1
ATOM 823 C CA . ILE A 1 99 ? 9.634 8.985 13.048 1.00 97.44 99 ILE A CA 1
ATOM 824 C C . ILE A 1 99 ? 10.597 9.091 14.232 1.00 97.44 99 ILE A C 1
ATOM 826 O O . ILE A 1 99 ? 11.130 10.168 14.495 1.00 97.44 99 ILE A O 1
ATOM 830 N N . ARG A 1 100 ? 10.834 7.981 14.939 1.00 98.12 100 ARG A N 1
ATOM 831 C CA . ARG A 1 100 ? 11.761 7.938 16.068 1.00 98.12 100 ARG A CA 1
ATOM 832 C C . ARG A 1 100 ? 13.185 8.280 15.634 1.00 98.12 100 ARG A C 1
ATOM 834 O O . ARG A 1 100 ? 13.786 9.153 16.244 1.00 98.12 100 ARG A O 1
ATOM 841 N N . SER A 1 101 ? 13.697 7.640 14.583 1.00 97.12 101 SER A N 1
ATOM 842 C CA . SER A 1 101 ? 15.047 7.902 14.074 1.00 97.12 101 SER A CA 1
ATOM 843 C C . SER A 1 101 ? 15.214 9.345 13.604 1.00 97.12 101 SER A C 1
ATOM 845 O O . SER A 1 101 ? 16.246 9.951 13.870 1.00 97.12 101 SER A O 1
ATOM 847 N N . LEU A 1 102 ? 14.192 9.919 12.959 1.00 96.25 102 LEU A N 1
ATOM 848 C CA . LEU A 1 102 ? 14.196 11.335 12.596 1.00 96.25 102 LEU A CA 1
ATOM 849 C C . LEU A 1 102 ? 14.274 12.224 13.841 1.00 96.25 102 LEU A C 1
ATOM 851 O O . LEU A 1 102 ? 15.099 13.130 13.887 1.00 96.25 102 LEU A O 1
ATOM 855 N N . PHE A 1 103 ? 13.446 11.958 14.851 1.00 97.62 103 PHE A N 1
ATOM 856 C CA . PHE A 1 103 ? 13.428 12.737 16.088 1.00 97.62 103 PHE A CA 1
ATOM 857 C C . PHE A 1 103 ? 14.752 12.646 16.859 1.00 97.62 103 PHE A C 1
ATOM 859 O O . PHE A 1 103 ? 15.233 13.655 17.353 1.00 97.62 103 PHE A O 1
ATOM 866 N N . GLU A 1 104 ? 15.360 11.459 16.926 1.00 97.75 104 GLU A N 1
ATOM 867 C CA . GLU A 1 104 ? 16.665 11.231 17.568 1.00 97.75 104 GLU A CA 1
ATOM 868 C C . GLU A 1 104 ? 17.839 11.892 16.815 1.00 97.75 104 GLU A C 1
ATOM 870 O O . GLU A 1 104 ? 18.931 11.990 17.370 1.00 97.75 104 GLU A O 1
ATOM 875 N N . SER A 1 105 ? 17.633 12.336 15.568 1.00 96.50 105 SER A N 1
ATOM 876 C CA . SER A 1 105 ? 18.648 13.021 14.749 1.00 96.50 105 SER A CA 1
ATOM 877 C C . SER A 1 105 ? 18.599 14.554 14.806 1.00 96.50 105 SER A C 1
ATOM 879 O O . SER A 1 105 ? 19.442 15.200 14.181 1.00 96.50 105 SER A O 1
ATOM 881 N N . LEU A 1 106 ? 17.611 15.124 15.508 1.00 92.50 106 LEU A N 1
ATOM 882 C CA . LEU A 1 106 ? 17.466 16.568 15.740 1.00 92.50 106 LEU A CA 1
ATOM 883 C C . LEU A 1 106 ? 18.383 17.045 16.872 1.00 92.50 106 LEU A C 1
ATOM 885 O O . LEU A 1 106 ? 18.893 18.181 16.745 1.00 92.50 106 LEU A O 1
#

Secondary structure (DSSP, 8-state):
-----EEEEESS-HHHHHHTT--HHHHS-GGGEEEEEHHHHHHHTT--HHHHTT-HHHHTT--HHHHHHTT--TTGGG--GGGHHHHHHHHHHHHHHHHHHHHHT-

Radius of gyration: 14.06 Å; chains: 1; bounding box: 34×30×38 Å

Sequence (106 aa):
MIKEQGNIHHIFPKAYLRKNGFKQSEYNQVANYVWITQPRNLQIGDRAPKDYMVDMETTKHHSAENDQANAIPADLNKFDFHQYNQFLIERRNLMAQNIRSLFESL

Organism: NCBI:txid3378536